Protein AF-K1VK35-F1 (afdb_monomer)

Foldseek 3Di:
DPPPPPQPQPLVVAPPVLSVLCSLVSVLVVQCVVVVCVVPPDLSNLLSCQQCVVSVLVSVVVRLVVVPDPPNDDPVNSVVVSVVSQVVCVVSVRHYDD

Mean predicted aligned error: 7.22 Å

Structure (mmCIF, N/CA/C/O backbone):
data_AF-K1VK35-F1
#
_entry.id   AF-K1VK35-F1
#
loop_
_atom_site.group_PDB
_atom_site.id
_atom_site.type_symbol
_atom_site.label_atom_id
_atom_site.label_alt_id
_atom_site.label_comp_id
_atom_site.label_asym_id
_atom_site.label_entity_id
_atom_site.label_seq_id
_atom_site.pdbx_PDB_ins_code
_atom_site.Cartn_x
_atom_site.Cartn_y
_atom_site.Cartn_z
_atom_site.occupancy
_atom_site.B_iso_or_equiv
_atom_site.auth_seq_id
_atom_site.auth_comp_id
_atom_site.auth_asym_id
_atom_site.auth_atom_id
_atom_site.pdbx_PDB_model_num
ATOM 1 N N . MET A 1 1 ? -35.476 1.892 -7.724 1.00 33.56 1 MET A N 1
ATOM 2 C CA . MET A 1 1 ? -34.351 1.305 -8.479 1.00 33.56 1 MET A CA 1
ATOM 3 C C . MET A 1 1 ? -33.082 1.833 -7.832 1.00 33.56 1 MET A C 1
ATOM 5 O O . MET A 1 1 ? -32.776 3.004 -7.993 1.00 33.56 1 MET A O 1
ATOM 9 N N . ILE A 1 2 ? -32.452 1.046 -6.957 1.00 36.66 2 ILE A N 1
ATOM 10 C CA . ILE A 1 2 ? -31.196 1.447 -6.310 1.00 36.66 2 ILE A CA 1
ATOM 11 C C . ILE A 1 2 ? -30.129 1.252 -7.382 1.00 36.66 2 ILE A C 1
ATOM 13 O O . ILE A 1 2 ? -29.870 0.113 -7.766 1.00 36.66 2 ILE A O 1
ATOM 17 N N . MET A 1 3 ? -29.602 2.345 -7.936 1.00 31.81 3 MET A N 1
ATOM 18 C CA . MET A 1 3 ? -28.447 2.273 -8.826 1.00 31.81 3 MET A CA 1
ATOM 19 C C . MET A 1 3 ? -27.331 1.596 -8.029 1.00 31.81 3 MET A C 1
ATOM 21 O O . MET A 1 3 ? -26.847 2.159 -7.046 1.00 31.81 3 MET A O 1
ATOM 25 N N . ARG A 1 4 ? -26.981 0.356 -8.389 1.00 41.88 4 ARG A N 1
ATOM 26 C CA . ARG A 1 4 ? -25.709 -0.225 -7.962 1.00 41.88 4 ARG A CA 1
ATOM 27 C C . ARG A 1 4 ? -24.667 0.747 -8.501 1.00 41.88 4 ARG A C 1
ATOM 29 O O . ARG A 1 4 ? -24.638 0.958 -9.706 1.00 41.88 4 ARG A O 1
ATOM 36 N N . ARG A 1 5 ? -23.911 1.418 -7.627 1.00 49.06 5 ARG A N 1
ATOM 37 C CA . ARG A 1 5 ? -22.680 2.083 -8.060 1.00 49.06 5 ARG A CA 1
ATOM 38 C C . ARG A 1 5 ? -21.879 0.990 -8.744 1.00 49.06 5 ARG A C 1
ATOM 40 O O . ARG A 1 5 ? -21.473 0.045 -8.071 1.00 49.06 5 ARG A O 1
ATOM 47 N N . ASP A 1 6 ? -21.765 1.071 -10.061 1.00 47.47 6 ASP A N 1
ATOM 48 C CA . ASP A 1 6 ? -20.809 0.273 -10.801 1.00 47.47 6 ASP A CA 1
ATOM 49 C C . ASP A 1 6 ? -19.467 0.505 -10.106 1.00 47.47 6 ASP A C 1
ATOM 51 O O . ASP A 1 6 ? -19.023 1.646 -9.955 1.00 47.47 6 ASP A O 1
ATOM 55 N N . THR A 1 7 ? -18.905 -0.551 -9.526 1.00 56.44 7 THR A N 1
ATOM 56 C CA . THR A 1 7 ? -17.595 -0.490 -8.887 1.00 56.44 7 THR A CA 1
ATOM 57 C C . THR A 1 7 ? -16.611 -0.070 -9.964 1.00 56.44 7 THR A C 1
ATOM 59 O O . THR A 1 7 ? -16.349 -0.850 -10.878 1.00 56.44 7 THR A O 1
ATOM 62 N N . VAL A 1 8 ? -16.131 1.171 -9.890 1.00 62.97 8 VAL A N 1
ATOM 63 C CA . VAL A 1 8 ? -15.074 1.673 -10.767 1.00 62.97 8 VAL A CA 1
ATOM 64 C C . VAL A 1 8 ? -13.882 0.733 -10.607 1.00 62.97 8 VAL A C 1
ATOM 66 O O . VAL A 1 8 ? -13.374 0.571 -9.497 1.00 62.97 8 VAL A O 1
ATOM 69 N N . ASP A 1 9 ? -13.467 0.078 -11.693 1.00 70.38 9 ASP A N 1
ATOM 70 C CA . ASP A 1 9 ? -12.205 -0.656 -11.710 1.00 70.38 9 ASP A CA 1
ATOM 71 C C . ASP A 1 9 ? -11.078 0.368 -11.882 1.00 70.38 9 ASP A C 1
ATOM 73 O O . ASP A 1 9 ? -10.741 0.793 -12.986 1.00 70.38 9 ASP A O 1
ATOM 77 N N . TYR A 1 10 ? -10.500 0.801 -10.765 1.00 66.62 10 TYR A N 1
ATOM 78 C CA . TYR A 1 10 ? -9.416 1.775 -10.736 1.00 66.62 10 TYR A CA 1
ATOM 79 C C . TYR A 1 10 ? -8.148 1.268 -11.436 1.00 66.62 10 TYR A C 1
ATOM 81 O O . TYR A 1 10 ? -7.308 2.083 -11.818 1.00 66.62 10 TYR A O 1
ATOM 89 N N . ALA A 1 11 ? -8.014 -0.043 -11.674 1.00 71.44 11 ALA A N 1
ATOM 90 C CA . ALA A 1 11 ? -6.919 -0.582 -12.471 1.00 71.44 11 ALA A CA 1
ATOM 91 C C . ALA A 1 11 ? -7.043 -0.237 -13.968 1.00 71.44 11 ALA A C 1
ATOM 93 O O . ALA A 1 11 ? -6.067 -0.374 -14.705 1.00 71.44 11 ALA A O 1
ATOM 94 N N . GLU A 1 12 ? -8.192 0.245 -14.455 1.00 75.62 12 GLU A N 1
ATOM 95 C CA . GLU A 1 12 ? -8.324 0.680 -15.852 1.00 75.62 12 GLU A CA 1
ATOM 96 C C . GLU A 1 12 ? -7.474 1.913 -16.183 1.00 75.62 12 GLU A C 1
ATOM 98 O O . GLU A 1 12 ? -7.013 2.038 -17.319 1.00 75.62 12 GLU A O 1
ATOM 103 N N . PHE A 1 13 ? -7.199 2.764 -15.189 1.00 74.44 13 PHE A N 1
ATOM 104 C CA . PHE A 1 13 ? -6.374 3.973 -15.317 1.00 74.44 13 PHE A CA 1
ATOM 105 C C . PHE A 1 13 ? -4.871 3.709 -15.156 1.00 74.44 13 PHE A C 1
ATOM 107 O O . PHE A 1 13 ? -4.060 4.627 -15.262 1.00 74.44 13 PHE A O 1
ATOM 114 N N . VAL A 1 14 ? -4.494 2.459 -14.893 1.00 77.69 14 VAL A N 1
ATOM 115 C CA . VAL A 1 14 ? -3.122 2.042 -14.608 1.00 77.69 14 VAL A CA 1
ATOM 116 C C . VAL A 1 14 ? -2.449 1.527 -15.892 1.00 77.69 14 VAL A C 1
ATOM 118 O O . VAL A 1 14 ? -3.115 0.879 -16.714 1.00 77.69 14 VAL A O 1
ATOM 121 N N . PRO A 1 15 ? -1.128 1.751 -16.083 1.00 76.38 15 PRO A N 1
ATOM 122 C CA . PRO A 1 15 ? -0.374 1.152 -17.181 1.00 76.38 15 PRO A CA 1
ATOM 123 C C . PRO A 1 15 ? -0.602 -0.362 -17.279 1.00 76.38 15 PRO A C 1
ATOM 125 O O . PRO A 1 15 ? -0.614 -1.062 -16.269 1.00 76.38 15 PRO A O 1
ATOM 128 N N . GLY A 1 16 ? -0.739 -0.875 -18.508 1.00 82.69 16 GLY A N 1
ATOM 129 C CA . GLY A 1 16 ? -0.978 -2.295 -18.812 1.00 82.69 16 GLY A CA 1
ATOM 130 C C . GLY A 1 16 ? -0.231 -3.311 -17.928 1.00 82.69 16 GLY A C 1
ATOM 131 O O . GLY A 1 16 ? -0.897 -4.169 -17.347 1.00 82.69 16 GLY A O 1
ATOM 132 N N . PRO A 1 17 ? 1.104 -3.217 -17.765 1.00 84.50 17 PRO A N 1
ATOM 133 C CA . PRO A 1 17 ? 1.872 -4.164 -16.947 1.00 84.50 17 PRO A CA 1
ATOM 134 C C . PRO A 1 17 ? 1.549 -4.119 -15.444 1.00 84.50 17 PRO A C 1
ATOM 136 O O . PRO A 1 17 ? 1.812 -5.088 -14.740 1.00 84.50 17 PRO A O 1
ATOM 139 N N . CYS A 1 18 ? 0.947 -3.035 -14.952 1.00 86.81 18 CYS A N 1
ATOM 140 C CA . CYS A 1 18 ? 0.660 -2.828 -13.534 1.00 86.81 18 CYS A CA 1
ATOM 141 C C . CYS A 1 18 ? -0.803 -3.095 -13.162 1.00 86.81 18 CYS A C 1
ATOM 143 O O . CYS A 1 18 ? -1.140 -3.073 -11.980 1.00 86.81 18 CYS A O 1
ATOM 145 N N . LYS A 1 19 ? -1.685 -3.363 -14.137 1.00 86.62 19 LYS A N 1
ATOM 146 C CA . LYS A 1 19 ? -3.132 -3.507 -13.901 1.00 86.62 19 LYS A CA 1
ATOM 147 C C . LYS A 1 19 ? -3.471 -4.572 -12.861 1.00 86.62 19 LYS A C 1
ATOM 149 O O . LYS A 1 19 ? -4.222 -4.288 -11.936 1.00 86.62 19 LYS A O 1
ATOM 154 N N . GLU A 1 20 ? -2.910 -5.774 -12.985 1.00 85.88 20 GLU A N 1
ATOM 155 C CA . GLU A 1 20 ? -3.184 -6.867 -12.037 1.00 85.88 20 GLU A CA 1
ATOM 156 C C . GLU A 1 20 ? -2.700 -6.531 -10.620 1.00 85.88 20 GLU A C 1
ATOM 158 O O . GLU A 1 20 ? -3.435 -6.742 -9.659 1.00 85.88 20 GLU A O 1
ATOM 163 N N . ILE A 1 21 ? -1.512 -5.930 -10.495 1.00 86.62 21 ILE A N 1
ATOM 164 C CA . ILE A 1 21 ? -0.942 -5.504 -9.206 1.00 86.62 21 ILE A CA 1
ATOM 165 C C . ILE A 1 21 ? -1.845 -4.440 -8.565 1.00 86.62 21 ILE A C 1
ATOM 167 O O . ILE A 1 21 ? -2.193 -4.514 -7.389 1.00 86.62 21 ILE A O 1
ATOM 171 N N . CYS A 1 22 ? -2.304 -3.478 -9.362 1.00 87.69 22 CYS A N 1
ATOM 172 C CA . CYS A 1 22 ? -3.103 -2.355 -8.891 1.00 87.69 22 CYS A CA 1
ATOM 173 C C . CYS A 1 22 ? -4.594 -2.651 -8.690 1.00 87.69 22 CYS A C 1
ATOM 175 O O . CYS A 1 22 ? -5.297 -1.815 -8.121 1.00 87.69 22 CYS A O 1
ATOM 177 N N . ARG A 1 23 ? -5.107 -3.833 -9.067 1.00 87.12 23 ARG A N 1
ATOM 178 C CA . ARG A 1 23 ? -6.503 -4.225 -8.768 1.00 87.12 23 ARG A CA 1
ATOM 179 C C . ARG A 1 23 ? -6.809 -4.251 -7.276 1.00 87.12 23 ARG A C 1
ATOM 181 O O . ARG A 1 23 ? -7.967 -4.113 -6.882 1.00 87.12 23 ARG A O 1
ATOM 188 N N . VAL A 1 24 ? -5.784 -4.375 -6.439 1.00 83.19 24 VAL A N 1
ATOM 189 C CA . VAL A 1 24 ? -5.910 -4.254 -4.986 1.00 83.19 24 VAL A CA 1
ATOM 190 C C . VAL A 1 24 ? -6.516 -2.912 -4.548 1.00 83.19 24 VAL A C 1
ATOM 192 O O . VAL A 1 24 ? -7.236 -2.866 -3.546 1.00 83.19 24 VAL A O 1
ATOM 195 N N . ASN A 1 25 ? -6.321 -1.848 -5.337 1.00 81.94 25 ASN A N 1
ATOM 196 C CA . ASN A 1 25 ? -6.877 -0.520 -5.081 1.00 81.94 25 ASN A CA 1
ATOM 197 C C . ASN A 1 25 ? -8.409 -0.543 -5.101 1.00 81.94 25 ASN A C 1
ATOM 199 O O . ASN A 1 25 ? -9.033 0.181 -4.334 1.00 81.94 25 ASN A O 1
ATOM 203 N N . ASN A 1 26 ? -9.034 -1.416 -5.897 1.00 84.44 26 ASN A N 1
ATOM 204 C CA . ASN A 1 26 ? -10.495 -1.545 -5.923 1.00 84.44 26 ASN A CA 1
ATOM 205 C C . ASN A 1 26 ? -11.037 -2.014 -4.572 1.00 84.44 26 ASN A C 1
ATOM 207 O O . ASN A 1 26 ? -12.049 -1.501 -4.092 1.00 84.44 26 ASN A O 1
ATOM 211 N N . GLY A 1 27 ? -10.348 -2.976 -3.947 1.00 85.06 27 GLY A N 1
ATOM 212 C CA . GLY A 1 27 ? -10.690 -3.469 -2.615 1.00 85.06 27 GLY A CA 1
ATOM 213 C C . GLY A 1 27 ? -10.518 -2.383 -1.557 1.00 85.06 27 GLY A C 1
ATOM 214 O O . GLY A 1 27 ? -11.438 -2.144 -0.776 1.00 85.06 27 GLY A O 1
ATOM 215 N N . LEU A 1 28 ? -9.382 -1.677 -1.595 1.00 88.31 28 LEU A N 1
ATOM 216 C CA . LEU A 1 28 ? -9.124 -0.534 -0.722 1.00 88.31 28 LEU A CA 1
ATOM 217 C C . LEU A 1 28 ? -10.216 0.532 -0.856 1.00 88.31 28 LEU A C 1
ATOM 219 O O . LEU A 1 28 ? -10.851 0.855 0.141 1.00 88.31 28 LEU A O 1
ATOM 223 N N . TYR A 1 29 ? -10.460 1.063 -2.058 1.00 85.25 29 TYR A N 1
ATOM 224 C CA . TYR A 1 29 ? -11.414 2.155 -2.263 1.00 85.25 29 TYR A CA 1
ATOM 225 C C . TYR A 1 29 ? -12.845 1.750 -1.917 1.00 85.25 29 TYR A C 1
ATOM 227 O O . TYR A 1 29 ? -13.572 2.545 -1.328 1.00 85.25 29 TYR A O 1
ATOM 235 N N . THR A 1 30 ? -13.238 0.505 -2.194 1.00 88.06 30 THR A N 1
ATOM 236 C CA . THR A 1 30 ? -14.558 -0.001 -1.795 1.00 88.06 30 THR A CA 1
ATOM 237 C C . THR A 1 30 ? -14.715 -0.000 -0.272 1.00 88.06 30 THR A C 1
ATOM 239 O O . THR A 1 30 ? -15.720 0.489 0.244 1.00 88.06 30 THR A O 1
ATOM 242 N N . GLU A 1 31 ? -13.726 -0.511 0.469 1.00 89.25 31 GLU A N 1
ATOM 243 C CA . GLU A 1 31 ? -13.763 -0.511 1.939 1.00 89.25 31 GLU A CA 1
ATOM 244 C C . GLU A 1 31 ? -13.637 0.907 2.521 1.00 89.25 31 GLU A C 1
ATOM 246 O O . GLU A 1 31 ? -14.314 1.240 3.495 1.00 89.25 31 GLU A O 1
ATOM 251 N N . TRP A 1 32 ? -12.829 1.757 1.889 1.00 87.12 32 TRP A N 1
ATOM 252 C CA . TRP A 1 32 ? -12.624 3.158 2.250 1.00 87.12 32 TRP A CA 1
ATOM 253 C C . TRP A 1 32 ? -13.909 3.982 2.106 1.00 87.12 32 TRP A C 1
ATOM 255 O O . TRP A 1 32 ? -14.300 4.711 3.021 1.00 87.12 32 TRP A O 1
ATOM 265 N N . GLU A 1 33 ? -14.614 3.828 0.982 1.00 87.50 33 GLU A N 1
ATOM 266 C CA . GLU A 1 33 ? -15.918 4.451 0.761 1.00 87.50 33 GLU A CA 1
ATOM 267 C C . GLU A 1 33 ? -16.974 3.914 1.728 1.00 87.50 33 GLU A C 1
ATOM 269 O O . GLU A 1 33 ? -17.725 4.703 2.304 1.00 87.50 33 GLU A O 1
ATOM 274 N N . ALA A 1 34 ? -17.021 2.595 1.947 1.00 88.38 34 ALA A N 1
ATOM 275 C CA . ALA A 1 34 ? -17.979 1.973 2.861 1.00 88.38 34 ALA A CA 1
ATOM 276 C C . ALA A 1 34 ? -17.819 2.473 4.305 1.00 88.38 34 ALA A C 1
ATOM 278 O O . ALA A 1 34 ? -18.803 2.602 5.033 1.00 88.38 34 ALA A O 1
ATOM 279 N N . LYS A 1 35 ? -16.586 2.798 4.704 1.00 87.00 35 LYS A N 1
ATOM 280 C CA . LYS A 1 35 ? -16.253 3.399 6.003 1.00 87.00 35 LYS A CA 1
ATOM 281 C C . LYS A 1 35 ? -16.352 4.926 6.017 1.00 87.00 35 LYS A C 1
ATOM 283 O O . LYS A 1 35 ? -16.087 5.540 7.045 1.00 87.00 35 LYS A O 1
ATOM 288 N N . ASN A 1 36 ? -16.775 5.539 4.908 1.00 88.44 36 ASN A N 1
ATOM 289 C CA . ASN A 1 36 ? -16.949 6.983 4.749 1.00 88.44 36 ASN A CA 1
ATOM 290 C C . ASN A 1 36 ? -15.658 7.788 5.017 1.00 88.44 36 ASN A C 1
ATOM 292 O O . ASN A 1 36 ? -15.702 8.955 5.415 1.00 88.44 36 ASN A O 1
ATOM 296 N N . CYS A 1 37 ? -14.506 7.178 4.727 1.00 86.75 37 CYS A N 1
ATOM 297 C CA . CYS A 1 37 ? -13.179 7.728 5.000 1.00 86.75 37 CYS A CA 1
ATOM 298 C C . CYS A 1 37 ? -12.813 8.947 4.133 1.00 86.75 37 CYS A C 1
ATOM 300 O O . CYS A 1 37 ? -11.849 9.649 4.416 1.00 86.75 37 CYS A O 1
ATOM 302 N N . ASN A 1 38 ? -13.607 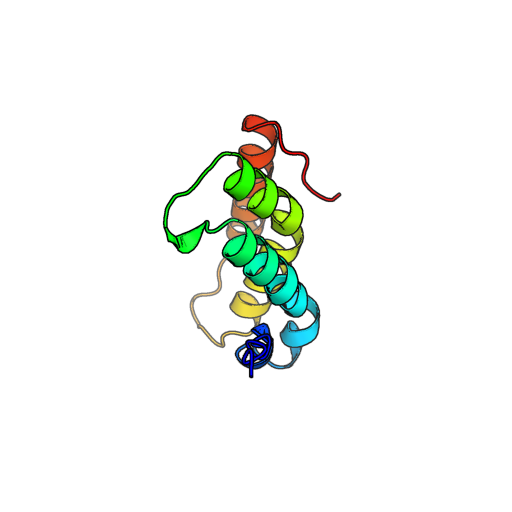9.242 3.096 1.00 82.50 38 ASN A N 1
ATOM 303 C CA . ASN A 1 38 ? -13.472 10.448 2.268 1.00 82.50 38 ASN A CA 1
ATOM 304 C C . ASN A 1 38 ? -13.930 11.735 2.978 1.00 82.50 38 ASN A C 1
ATOM 306 O O . ASN A 1 38 ? -13.649 12.827 2.490 1.00 82.50 38 ASN A O 1
ATOM 310 N N . LYS A 1 39 ? -14.684 11.626 4.081 1.00 83.50 39 LYS A N 1
ATOM 311 C CA . LYS A 1 39 ? -15.174 12.784 4.850 1.00 83.50 39 LYS A CA 1
ATOM 312 C C . LYS A 1 39 ? -14.387 13.013 6.132 1.00 83.50 39 LYS A C 1
ATOM 314 O O . LYS A 1 39 ? -14.178 14.157 6.516 1.00 83.50 39 LYS A O 1
ATOM 319 N N . GLU A 1 40 ? -13.983 11.931 6.785 1.00 88.25 40 GLU A N 1
ATOM 320 C CA . GLU A 1 40 ? -13.256 11.957 8.047 1.00 88.25 40 GLU A CA 1
ATOM 321 C C . GLU A 1 40 ? -12.350 10.729 8.128 1.00 88.25 40 GLU A C 1
ATOM 323 O O . GLU A 1 40 ? -12.794 9.602 7.898 1.00 88.25 40 GLU A O 1
ATOM 328 N N . VAL A 1 41 ? -11.078 10.946 8.458 1.00 85.94 41 VAL A N 1
ATOM 329 C CA . VAL A 1 41 ? -10.116 9.858 8.641 1.00 85.94 41 VAL A CA 1
ATOM 330 C C . VAL A 1 41 ? -10.220 9.363 10.078 1.00 85.94 41 VAL A C 1
ATOM 332 O O . VAL A 1 41 ? -9.793 10.036 11.013 1.00 85.94 41 VAL A O 1
ATOM 335 N N . THR A 1 42 ? -10.804 8.180 10.243 1.00 90.31 42 THR A N 1
ATOM 336 C CA . THR A 1 42 ? -10.975 7.514 11.541 1.00 90.31 42 THR A CA 1
ATOM 337 C C . THR A 1 42 ? -9.943 6.400 11.745 1.00 90.31 42 THR A C 1
ATOM 339 O O . THR A 1 42 ? -9.225 6.017 10.821 1.00 90.31 42 THR A O 1
ATOM 342 N N . ASP A 1 43 ? -9.899 5.833 12.953 1.00 90.00 43 ASP A N 1
ATOM 343 C CA . ASP A 1 43 ? -9.096 4.644 13.290 1.00 90.00 43 ASP A CA 1
ATOM 344 C C . ASP A 1 43 ? -9.338 3.484 12.303 1.00 90.00 43 ASP A C 1
ATOM 346 O O . ASP A 1 43 ? -8.419 2.869 11.766 1.00 90.00 43 ASP A O 1
ATOM 350 N N . ASP A 1 44 ? -10.608 3.276 11.956 1.00 89.62 44 ASP A N 1
ATOM 351 C CA . ASP A 1 44 ? -11.062 2.274 10.998 1.00 89.62 44 ASP A CA 1
ATOM 352 C C . ASP A 1 44 ? -10.555 2.538 9.570 1.00 89.62 44 ASP A C 1
ATOM 354 O O . ASP A 1 44 ? -10.305 1.594 8.811 1.00 89.62 44 ASP A O 1
ATOM 358 N N . CYS A 1 45 ? -10.378 3.810 9.204 1.00 90.69 45 CYS A N 1
ATOM 359 C CA . CYS A 1 45 ? -9.771 4.209 7.937 1.00 90.69 45 CYS A CA 1
ATOM 360 C C . CYS A 1 45 ? -8.278 3.886 7.932 1.00 90.69 45 CYS A C 1
ATOM 362 O O . CYS A 1 45 ? -7.801 3.248 6.997 1.00 90.69 45 CYS A O 1
ATOM 364 N N . ASN A 1 46 ? -7.560 4.222 9.007 1.00 89.44 46 ASN A N 1
ATOM 365 C CA . ASN A 1 46 ? -6.136 3.905 9.140 1.00 89.44 46 ASN A CA 1
ATOM 366 C C . ASN A 1 46 ? -5.889 2.392 9.116 1.00 89.44 46 ASN A C 1
ATOM 368 O O . ASN A 1 46 ? -5.012 1.913 8.399 1.00 89.44 46 ASN A O 1
ATOM 372 N N . LYS A 1 47 ? -6.726 1.617 9.811 1.00 91.00 47 LYS A N 1
ATOM 373 C CA . LYS A 1 47 ? -6.682 0.152 9.783 1.00 91.00 47 LYS A CA 1
ATOM 374 C C . LYS A 1 47 ? -6.920 -0.410 8.384 1.00 91.00 47 LYS A C 1
ATOM 376 O O . LYS A 1 47 ? -6.252 -1.360 7.977 1.00 91.00 47 LYS A O 1
ATOM 381 N N . THR A 1 48 ? -7.861 0.174 7.644 1.00 90.44 48 THR A N 1
ATOM 382 C CA . THR A 1 48 ? -8.116 -0.206 6.250 1.00 90.44 48 THR A CA 1
ATOM 383 C C . THR A 1 48 ? -6.906 0.133 5.386 1.00 90.44 48 THR A C 1
ATOM 385 O O . THR A 1 48 ? -6.449 -0.729 4.646 1.00 90.44 48 THR A O 1
ATOM 388 N N . MET A 1 49 ? -6.312 1.320 5.540 1.00 88.88 49 MET A N 1
ATOM 389 C CA . MET A 1 49 ? -5.106 1.689 4.800 1.00 88.88 49 MET A CA 1
ATOM 390 C C . MET A 1 49 ? -3.971 0.687 5.037 1.00 88.88 49 MET A C 1
ATOM 392 O O . MET A 1 49 ? -3.407 0.132 4.098 1.00 88.88 49 MET A O 1
ATOM 396 N N . CYS A 1 50 ? -3.698 0.392 6.307 1.00 91.12 50 CYS A N 1
ATOM 397 C CA . CYS A 1 50 ? -2.623 -0.500 6.724 1.00 91.12 50 CYS A CA 1
ATOM 398 C C . CYS A 1 50 ? -2.837 -1.961 6.322 1.00 91.12 50 CYS A C 1
ATOM 400 O O . CYS A 1 50 ? -1.875 -2.664 6.028 1.00 91.12 50 CYS A O 1
ATOM 402 N N . LYS A 1 51 ? -4.092 -2.411 6.212 1.00 89.69 51 LYS A N 1
ATOM 403 C CA . LYS A 1 51 ? -4.429 -3.725 5.641 1.00 89.69 51 LYS A CA 1
ATOM 404 C C . LYS A 1 51 ? -3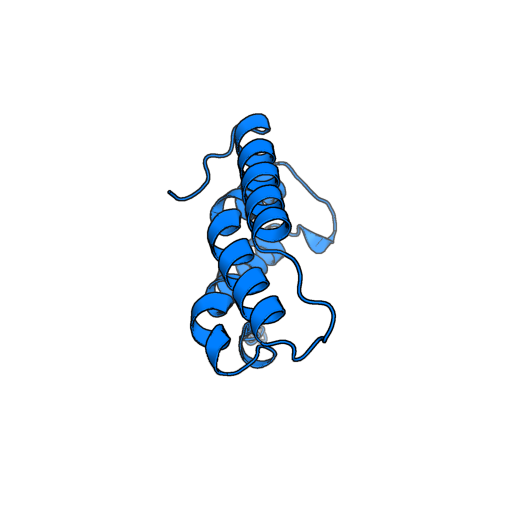.985 -3.863 4.176 1.00 89.69 51 LYS A C 1
ATOM 406 O O . LYS A 1 51 ? -3.730 -4.985 3.737 1.00 89.69 51 LYS A O 1
ATOM 411 N N . TYR A 1 52 ? -3.928 -2.759 3.429 1.00 90.56 52 TYR A N 1
ATOM 412 C CA . TYR A 1 52 ? -3.611 -2.736 1.998 1.00 90.56 52 TYR A CA 1
ATOM 413 C C . TYR A 1 52 ? -2.239 -2.128 1.670 1.00 90.56 52 TYR A C 1
ATOM 415 O O . TYR A 1 52 ? -1.884 -2.088 0.494 1.00 90.56 52 TYR A O 1
ATOM 423 N N . VAL A 1 53 ? -1.476 -1.663 2.668 1.00 89.94 53 VAL A N 1
ATOM 424 C CA . VAL A 1 53 ? -0.285 -0.822 2.456 1.00 89.94 53 VAL A CA 1
ATOM 425 C C . VAL A 1 53 ? 0.768 -1.480 1.566 1.00 89.94 53 VAL A C 1
ATOM 427 O O . VAL A 1 53 ? 1.227 -0.847 0.624 1.00 89.94 53 VAL A O 1
ATOM 430 N N . ASP A 1 54 ? 1.079 -2.761 1.776 1.00 88.56 54 ASP A N 1
ATOM 431 C CA . ASP A 1 54 ? 2.087 -3.468 0.978 1.00 88.56 54 ASP A CA 1
ATOM 432 C C . ASP A 1 54 ? 1.690 -3.544 -0.501 1.00 88.56 54 ASP A C 1
ATOM 434 O O . ASP A 1 54 ? 2.452 -3.154 -1.381 1.00 88.56 54 ASP A O 1
ATOM 438 N N . SER A 1 55 ? 0.447 -3.928 -0.785 1.00 89.25 55 SER A N 1
ATOM 439 C CA . SER A 1 55 ? -0.038 -4.010 -2.163 1.00 89.25 55 SER A 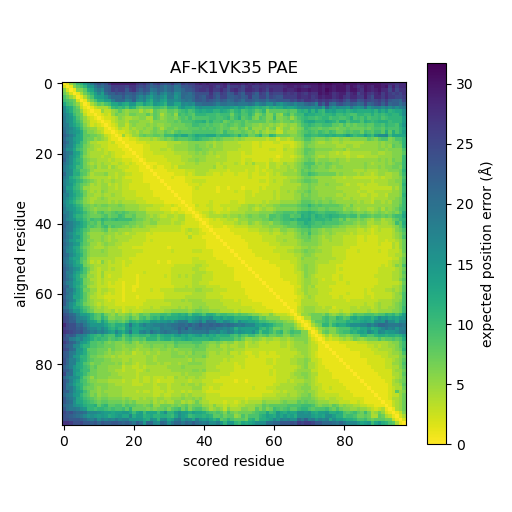CA 1
ATOM 440 C C . SER A 1 55 ? -0.218 -2.631 -2.819 1.00 89.25 55 SER A C 1
ATOM 442 O O . SER A 1 55 ? -0.065 -2.505 -4.033 1.00 89.25 55 SER A O 1
ATOM 444 N N . GLN A 1 56 ? -0.521 -1.576 -2.045 1.00 88.06 56 GLN A N 1
ATOM 445 C CA . GLN A 1 56 ? -0.489 -0.200 -2.564 1.00 88.06 56 GLN A CA 1
ATOM 446 C C . GLN A 1 56 ? 0.921 0.199 -2.990 1.00 88.06 56 GLN A C 1
ATOM 448 O O . GLN A 1 56 ? 1.086 0.806 -4.046 1.00 88.06 56 GLN A O 1
ATOM 453 N N . LEU A 1 57 ? 1.925 -0.137 -2.178 1.00 89.06 57 LEU A N 1
ATOM 454 C CA . LEU A 1 57 ? 3.320 0.180 -2.459 1.00 89.06 57 LEU A CA 1
ATOM 455 C C . LEU A 1 57 ? 3.828 -0.573 -3.692 1.00 89.06 57 LEU A C 1
ATOM 457 O O . LEU A 1 57 ? 4.486 0.032 -4.530 1.00 89.06 57 LEU A O 1
ATOM 461 N N . GLU A 1 58 ? 3.468 -1.849 -3.856 1.00 89.56 58 GLU A N 1
ATOM 462 C CA . GLU A 1 58 ? 3.771 -2.624 -5.071 1.00 89.56 58 GLU A CA 1
ATOM 463 C C . GLU A 1 58 ? 3.131 -2.005 -6.322 1.00 89.56 58 GLU A C 1
ATOM 465 O O . GLU A 1 58 ? 3.766 -1.876 -7.371 1.00 89.56 58 GLU A O 1
ATOM 470 N N . CYS A 1 59 ? 1.869 -1.578 -6.212 1.00 87.88 59 CYS A N 1
ATOM 471 C CA . CYS A 1 59 ? 1.176 -0.885 -7.291 1.00 87.88 59 CYS A CA 1
ATOM 472 C C . CYS A 1 59 ? 1.851 0.455 -7.635 1.00 87.88 59 CYS A C 1
ATOM 474 O O . CYS A 1 59 ? 2.073 0.743 -8.814 1.00 87.88 59 CYS A O 1
ATOM 476 N N . ALA A 1 60 ? 2.201 1.260 -6.627 1.00 86.31 60 ALA A N 1
ATOM 477 C CA . ALA A 1 60 ? 2.882 2.540 -6.802 1.00 86.31 60 ALA A CA 1
ATOM 478 C C . ALA A 1 60 ? 4.272 2.361 -7.426 1.00 86.31 60 ALA A C 1
ATOM 480 O O . ALA A 1 60 ? 4.605 3.059 -8.381 1.00 86.31 60 ALA A O 1
ATOM 481 N N . GLU A 1 61 ? 5.052 1.386 -6.956 1.00 88.00 61 GLU A N 1
ATOM 482 C CA . GLU A 1 61 ? 6.349 1.038 -7.534 1.00 88.00 61 GLU A CA 1
ATOM 483 C C . GLU A 1 61 ? 6.216 0.653 -9.006 1.00 88.00 61 GLU A C 1
ATOM 485 O O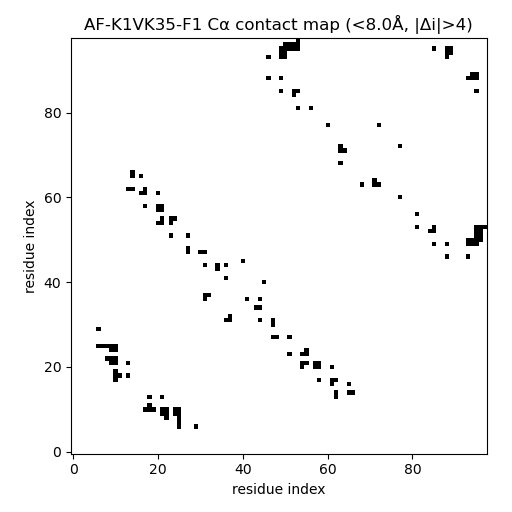 . GLU A 1 61 ? 6.947 1.176 -9.848 1.00 88.00 61 GLU A O 1
ATOM 490 N N . CYS A 1 62 ? 5.263 -0.220 -9.340 1.00 88.06 62 CYS A N 1
ATOM 491 C CA . CYS A 1 62 ? 5.049 -0.605 -10.727 1.00 88.06 62 CYS A CA 1
ATOM 492 C C . CYS A 1 62 ? 4.712 0.617 -11.591 1.00 88.06 62 CYS A C 1
ATOM 494 O O . CYS A 1 62 ? 5.289 0.78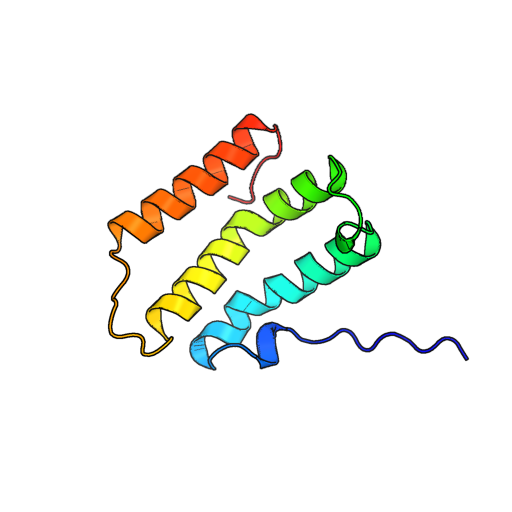1 -12.668 1.00 88.06 62 CYS A O 1
ATOM 496 N N . GLN A 1 63 ? 3.824 1.499 -11.119 1.00 85.12 63 GLN A N 1
ATOM 497 C CA . GLN A 1 63 ? 3.467 2.722 -11.837 1.00 85.12 63 GLN A CA 1
ATOM 498 C C . GLN A 1 63 ? 4.663 3.657 -12.019 1.00 85.12 63 GLN A C 1
ATOM 500 O O . GLN A 1 63 ? 4.862 4.126 -13.131 1.00 85.12 63 GLN A O 1
ATOM 505 N N . MET A 1 64 ? 5.484 3.881 -10.990 1.00 82.50 64 MET A N 1
ATOM 506 C CA . MET A 1 64 ? 6.691 4.715 -11.089 1.00 82.50 64 MET A CA 1
ATOM 507 C C . MET A 1 64 ? 7.705 4.136 -12.079 1.00 82.50 64 MET A C 1
ATOM 509 O O . MET A 1 64 ? 8.243 4.859 -12.909 1.00 82.50 64 MET A O 1
ATOM 513 N N . ARG A 1 65 ? 7.921 2.815 -12.060 1.00 83.12 65 ARG A N 1
ATOM 514 C CA . ARG A 1 65 ? 8.840 2.144 -12.993 1.00 83.12 65 ARG A CA 1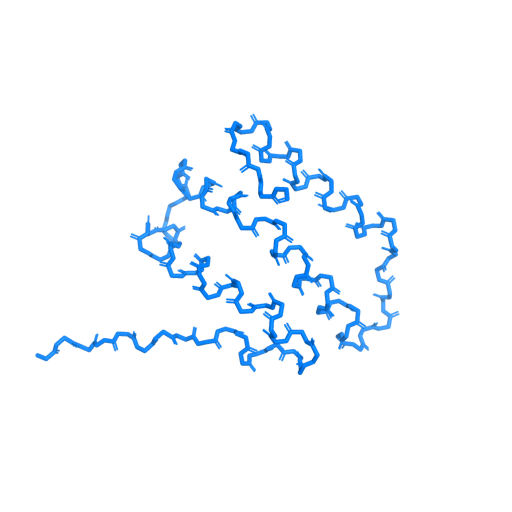
ATOM 515 C C . ARG A 1 65 ? 8.321 2.120 -14.439 1.00 83.12 65 ARG A C 1
ATOM 517 O O . ARG A 1 65 ? 9.105 1.903 -15.357 1.00 83.12 65 ARG A O 1
ATOM 524 N N . ASN A 1 66 ? 7.018 2.330 -14.654 1.00 81.69 66 ASN A N 1
ATOM 525 C CA . ASN A 1 66 ? 6.368 2.277 -15.971 1.00 81.69 66 ASN A CA 1
ATOM 526 C C . ASN A 1 66 ? 5.731 3.612 -16.407 1.00 81.69 66 ASN A C 1
ATOM 528 O O . ASN A 1 66 ? 5.061 3.645 -17.439 1.00 81.69 66 ASN A O 1
ATOM 532 N N . SER A 1 67 ? 5.915 4.705 -15.658 1.00 74.69 67 SER A N 1
ATOM 533 C CA . SER A 1 67 ? 5.307 6.015 -15.950 1.00 74.69 67 SER A CA 1
ATOM 534 C C . SER A 1 67 ? 5.960 6.722 -17.138 1.00 74.69 67 SER A C 1
ATOM 536 O O . SER A 1 67 ? 5.399 7.682 -17.660 1.00 74.69 67 SER A O 1
ATOM 538 N N . GLY A 1 68 ? 7.134 6.250 -17.573 1.00 69.12 68 GLY A N 1
ATOM 539 C CA . GLY A 1 68 ? 7.946 6.918 -18.588 1.00 69.12 68 GLY A CA 1
ATOM 540 C C . GLY A 1 68 ? 8.545 8.242 -18.106 1.00 69.12 68 GLY A C 1
ATOM 541 O O . GLY A 1 68 ? 9.087 8.976 -18.926 1.00 69.12 68 GLY A O 1
ATOM 542 N N . ASP A 1 69 ? 8.435 8.548 -16.808 1.00 69.00 69 ASP A N 1
ATOM 543 C CA . ASP A 1 69 ? 9.050 9.721 -16.196 1.00 69.00 69 ASP A CA 1
ATOM 544 C C . ASP A 1 69 ? 10.569 9.517 -16.125 1.00 69.00 69 ASP A C 1
ATOM 546 O O . ASP A 1 69 ? 11.066 8.493 -15.653 1.00 69.00 69 ASP A O 1
ATOM 550 N N . GLU A 1 70 ? 11.309 10.491 -16.643 1.00 55.12 70 GLU A N 1
ATOM 551 C CA . GLU A 1 70 ? 12.773 10.476 -16.736 1.00 55.12 70 GLU A CA 1
ATOM 552 C C . GLU A 1 70 ? 13.421 10.642 -15.352 1.00 55.12 70 GLU A C 1
ATOM 554 O O . GLU A 1 70 ? 14.600 10.331 -15.158 1.00 55.12 70 GLU A O 1
ATOM 559 N N . ASN A 1 71 ? 12.635 11.108 -14.376 1.00 61.69 71 ASN A N 1
ATOM 560 C CA . ASN A 1 71 ? 13.012 11.172 -12.975 1.00 61.69 71 ASN A CA 1
ATOM 561 C C . ASN A 1 71 ? 12.880 9.780 -12.356 1.00 61.69 71 ASN A C 1
ATOM 563 O O . ASN A 1 71 ? 11.901 9.455 -11.684 1.00 61.69 71 ASN A O 1
ATOM 567 N N . VAL A 1 72 ? 13.884 8.945 -12.617 1.00 61.97 72 VAL A N 1
ATOM 568 C CA . VAL A 1 72 ? 14.001 7.622 -12.009 1.00 61.97 72 VAL A CA 1
ATOM 569 C C . VAL A 1 72 ? 14.094 7.798 -10.494 1.00 61.97 72 VAL A C 1
ATOM 571 O O . VAL A 1 72 ? 15.116 8.248 -9.975 1.00 61.97 72 VAL A O 1
ATOM 574 N N . VAL A 1 73 ? 13.018 7.455 -9.788 1.00 72.75 73 VAL A N 1
ATOM 575 C CA . VAL A 1 73 ? 13.037 7.296 -8.331 1.00 72.75 73 VAL A CA 1
ATOM 576 C C . VAL A 1 73 ? 14.044 6.192 -8.020 1.00 72.75 73 VAL A C 1
ATOM 578 O O . VAL A 1 73 ? 13.978 5.118 -8.625 1.00 72.75 73 VAL A O 1
ATOM 581 N N . SER A 1 74 ? 15.015 6.466 -7.147 1.00 81.81 74 SER A N 1
ATOM 582 C CA . SER A 1 74 ? 16.048 5.476 -6.842 1.00 81.81 74 SER A CA 1
ATOM 583 C C . SER A 1 74 ? 15.437 4.262 -6.135 1.00 81.81 74 SER A C 1
ATOM 585 O O . SER A 1 74 ? 14.401 4.370 -5.477 1.00 81.81 74 SER A O 1
ATOM 587 N N . GLU A 1 75 ? 16.060 3.088 -6.271 1.00 81.69 75 GLU A N 1
ATOM 588 C CA . GLU A 1 75 ? 15.582 1.888 -5.566 1.00 81.69 75 GLU A CA 1
ATOM 589 C C . GLU A 1 75 ? 15.624 2.086 -4.045 1.00 81.69 75 GLU A C 1
ATOM 591 O O . GLU A 1 75 ? 14.690 1.686 -3.354 1.00 81.69 75 GLU A O 1
ATOM 596 N N . ASP A 1 76 ? 16.628 2.817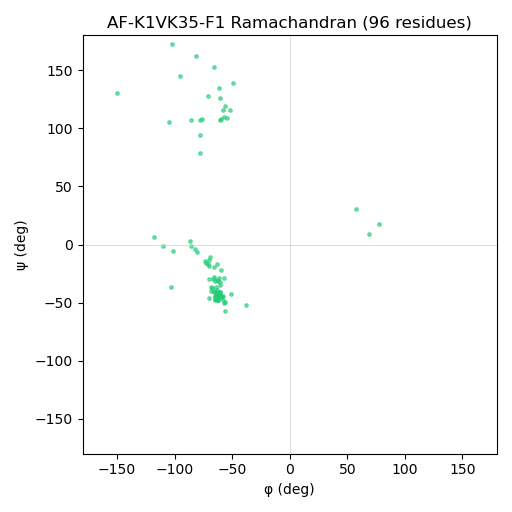 -3.554 1.00 85.50 76 ASP A N 1
ATOM 597 C CA . ASP A 1 76 ? 16.754 3.196 -2.146 1.00 85.50 76 ASP A CA 1
ATOM 598 C C . ASP A 1 76 ? 15.572 4.064 -1.676 1.00 85.50 76 ASP A C 1
ATOM 600 O O . ASP A 1 76 ? 15.034 3.830 -0.594 1.00 85.50 76 ASP A O 1
ATOM 604 N N . ASP A 1 77 ? 15.113 5.026 -2.487 1.00 84.19 77 ASP A N 1
ATOM 605 C CA . ASP A 1 77 ? 13.954 5.869 -2.148 1.00 84.19 77 ASP A CA 1
ATOM 606 C C . ASP A 1 77 ? 12.650 5.055 -2.114 1.00 84.19 77 ASP A C 1
ATOM 608 O O . ASP A 1 77 ? 11.775 5.289 -1.271 1.00 84.19 77 ASP A O 1
ATOM 612 N N . ILE A 1 78 ? 12.510 4.085 -3.026 1.00 83.50 78 ILE A N 1
ATOM 613 C CA . ILE A 1 78 ? 11.359 3.174 -3.076 1.00 83.50 78 ILE A CA 1
ATOM 614 C C . ILE A 1 78 ? 11.337 2.298 -1.822 1.00 83.50 78 ILE A C 1
ATOM 616 O O . ILE A 1 78 ? 10.296 2.186 -1.167 1.00 83.50 78 ILE A O 1
ATOM 620 N N . ASP A 1 79 ? 12.471 1.702 -1.465 1.00 87.31 79 ASP A N 1
ATOM 621 C CA . ASP A 1 79 ? 12.578 0.822 -0.304 1.00 87.31 79 ASP A CA 1
ATOM 622 C C . ASP A 1 79 ? 12.422 1.595 1.009 1.00 87.31 79 ASP A C 1
ATOM 624 O O . ASP A 1 79 ? 11.671 1.164 1.888 1.00 87.31 79 ASP A O 1
ATOM 628 N N . GLN A 1 80 ? 13.000 2.796 1.110 1.00 88.69 80 GLN A N 1
ATOM 629 C CA . GLN A 1 80 ? 12.782 3.683 2.251 1.00 88.69 80 GLN A CA 1
ATOM 630 C C . GLN A 1 80 ? 11.299 4.045 2.409 1.00 88.69 80 GLN A C 1
ATOM 632 O O . GLN A 1 80 ? 10.766 3.996 3.520 1.00 88.69 80 GLN A O 1
ATOM 637 N N . SER A 1 81 ? 10.614 4.370 1.310 1.00 86.62 81 SER A N 1
ATOM 638 C CA . SER A 1 81 ? 9.185 4.704 1.334 1.00 86.62 81 SER A CA 1
ATOM 639 C C . SER A 1 81 ? 8.328 3.521 1.796 1.00 86.62 81 SER A C 1
ATOM 641 O O . SER A 1 81 ? 7.381 3.699 2.569 1.00 86.62 81 SER A O 1
ATOM 643 N N . LYS A 1 82 ? 8.670 2.297 1.369 1.00 88.50 82 LYS A N 1
ATOM 644 C CA . LYS A 1 82 ? 7.996 1.071 1.823 1.00 88.50 82 LYS A CA 1
ATOM 645 C C . LYS A 1 82 ? 8.188 0.846 3.317 1.00 88.50 82 LYS A C 1
ATOM 647 O O . LYS A 1 82 ? 7.218 0.584 4.032 1.00 88.50 82 LYS A O 1
ATOM 652 N N . ASP A 1 83 ? 9.421 0.963 3.792 1.00 91.12 83 ASP A N 1
ATOM 653 C CA . ASP A 1 83 ? 9.754 0.752 5.197 1.00 91.12 83 ASP A CA 1
ATOM 654 C C . ASP A 1 83 ? 9.111 1.803 6.103 1.00 91.12 83 ASP A C 1
ATOM 656 O O . ASP A 1 83 ? 8.585 1.463 7.167 1.00 91.12 83 ASP A O 1
ATOM 660 N N . GLU A 1 84 ? 9.071 3.067 5.677 1.00 91.38 84 GLU A N 1
ATOM 661 C CA . GLU A 1 84 ? 8.411 4.132 6.429 1.00 91.38 84 GLU A CA 1
ATOM 662 C C . GLU A 1 84 ? 6.899 3.898 6.545 1.00 91.38 84 GLU A C 1
ATOM 664 O O . GLU A 1 84 ? 6.353 3.954 7.653 1.00 91.38 84 GLU A O 1
ATOM 669 N N . ALA A 1 85 ? 6.233 3.547 5.442 1.00 88.56 85 ALA A N 1
ATOM 670 C CA . ALA A 1 85 ? 4.804 3.246 5.436 1.00 88.56 85 ALA A CA 1
ATOM 671 C C . ALA A 1 85 ? 4.461 2.032 6.324 1.00 88.56 85 ALA A C 1
ATOM 673 O O . ALA A 1 85 ? 3.513 2.072 7.115 1.00 88.56 85 ALA A O 1
ATOM 674 N N . ARG A 1 86 ? 5.273 0.967 6.272 1.00 90.06 86 ARG A N 1
ATOM 675 C CA . ARG A 1 86 ? 5.132 -0.203 7.159 1.00 90.06 86 ARG A CA 1
ATOM 676 C C . ARG A 1 86 ? 5.333 0.167 8.621 1.00 90.06 86 ARG A C 1
ATOM 678 O O . ARG A 1 86 ? 4.532 -0.229 9.472 1.00 90.06 86 ARG A O 1
ATOM 685 N N . ARG A 1 87 ? 6.374 0.948 8.926 1.00 90.19 87 ARG A N 1
ATOM 686 C CA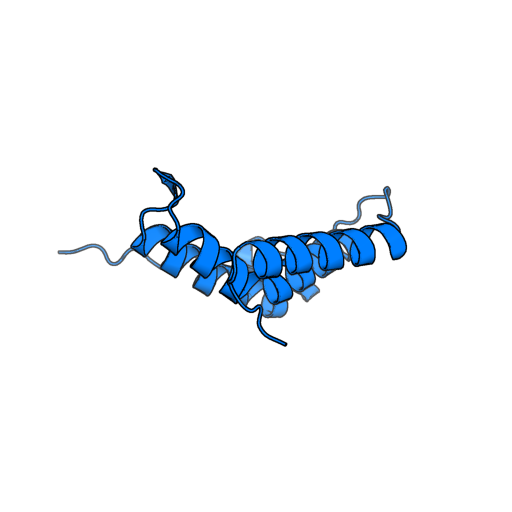 . ARG A 1 87 ? 6.668 1.404 10.290 1.00 90.19 87 ARG A CA 1
ATOM 687 C C . ARG A 1 87 ? 5.520 2.238 10.846 1.00 90.19 87 ARG A C 1
ATOM 689 O O . ARG A 1 87 ? 5.156 2.053 12.004 1.00 90.19 87 ARG A O 1
ATOM 696 N N . GLN A 1 88 ? 4.928 3.115 10.038 1.00 90.00 88 GLN A N 1
ATOM 697 C CA . GLN A 1 88 ? 3.769 3.907 10.444 1.00 90.00 88 GLN A CA 1
ATOM 698 C C . GLN A 1 88 ? 2.587 3.007 10.827 1.00 90.00 88 GLN A C 1
ATOM 700 O O . GLN A 1 88 ? 1.992 3.190 11.888 1.00 90.00 88 GLN A O 1
ATOM 705 N N . CYS A 1 89 ? 2.290 1.981 10.029 1.00 91.00 89 CYS A N 1
ATOM 706 C CA . CYS A 1 89 ? 1.234 1.020 10.350 1.00 91.00 89 CYS A CA 1
ATOM 707 C C . CYS A 1 89 ? 1.510 0.220 11.631 1.00 91.00 89 CYS A C 1
ATOM 709 O O . CYS A 1 89 ? 0.617 0.058 12.464 1.00 91.00 89 CYS A O 1
ATOM 711 N N . GLN A 1 90 ? 2.759 -0.200 11.849 1.00 89.06 90 GLN A N 1
ATOM 712 C CA . GLN A 1 90 ? 3.171 -0.864 13.089 1.00 89.06 90 GLN A CA 1
ATOM 713 C C . GLN A 1 90 ? 3.045 0.052 14.315 1.00 89.06 90 GLN A C 1
ATOM 715 O O . GLN A 1 90 ? 2.550 -0.386 15.352 1.00 89.06 90 GLN A O 1
ATOM 720 N N . GLN A 1 91 ? 3.447 1.322 14.203 1.00 89.00 91 GLN A N 1
ATOM 721 C CA . GLN A 1 91 ? 3.328 2.314 15.281 1.00 89.00 91 GLN A CA 1
ATOM 722 C C . GLN A 1 91 ? 1.871 2.595 15.662 1.00 89.00 91 GLN A C 1
ATOM 724 O O . GLN A 1 91 ? 1.585 2.866 16.826 1.00 89.00 91 GLN A O 1
ATOM 729 N N . LEU A 1 92 ? 0.953 2.489 14.700 1.00 85.75 92 LEU A N 1
ATOM 730 C CA . LEU A 1 92 ? -0.488 2.602 14.923 1.00 85.75 92 LEU A CA 1
ATOM 731 C C . LEU A 1 92 ? -1.135 1.297 15.430 1.00 85.75 92 LEU A C 1
ATOM 733 O O . LEU A 1 92 ? -2.324 1.279 15.732 1.00 85.75 92 LEU A O 1
ATOM 737 N N . GLY A 1 93 ? -0.375 0.203 15.546 1.00 87.00 93 GLY A N 1
ATOM 738 C CA . GLY A 1 93 ? -0.882 -1.091 16.012 1.00 87.00 93 GLY A CA 1
ATOM 739 C C . GLY A 1 93 ? -1.676 -1.876 14.962 1.00 87.00 93 GLY A C 1
ATOM 740 O O . GLY A 1 93 ? -2.395 -2.812 15.317 1.00 87.00 93 GLY A O 1
ATOM 741 N N . TYR A 1 94 ? -1.549 -1.532 13.676 1.00 83.25 94 TYR A N 1
ATOM 742 C CA . TYR A 1 94 ? -2.206 -2.241 12.579 1.00 83.25 94 TYR A CA 1
ATOM 743 C C . TYR A 1 94 ? -1.184 -3.099 11.822 1.00 83.25 94 TYR A C 1
ATOM 745 O O . TYR A 1 94 ? -0.375 -2.560 11.064 1.00 83.25 94 TYR A O 1
ATOM 753 N N . PRO A 1 95 ? -1.185 -4.430 12.004 1.00 66.00 95 PRO A 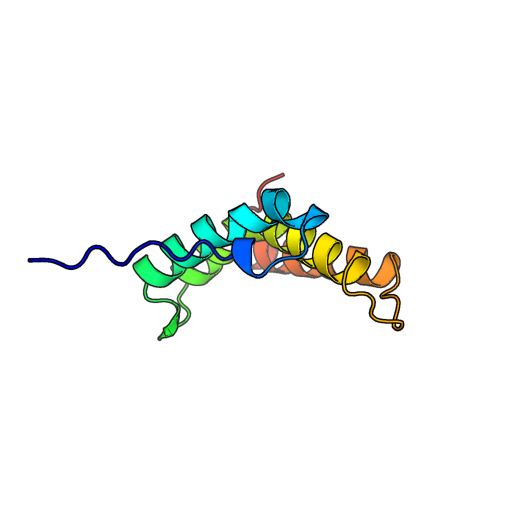N 1
ATOM 754 C CA . PRO A 1 95 ? -0.277 -5.301 11.268 1.00 66.00 95 PRO A CA 1
ATOM 755 C C . PRO A 1 95 ? -0.540 -5.201 9.760 1.00 66.00 95 PRO A C 1
ATOM 757 O O . PRO A 1 95 ? -1.693 -5.237 9.319 1.00 66.00 95 PRO A O 1
ATOM 760 N N . THR A 1 96 ? 0.535 -5.078 8.984 1.00 66.62 96 THR A N 1
ATOM 761 C CA . THR A 1 96 ? 0.487 -5.120 7.520 1.00 66.62 96 THR A CA 1
ATOM 762 C C . THR A 1 96 ? 0.440 -6.579 7.049 1.00 66.62 96 THR A C 1
ATOM 764 O O . THR A 1 96 ? 0.702 -7.501 7.831 1.00 66.62 96 THR A O 1
ATOM 767 N N . LYS A 1 97 ? 0.035 -6.829 5.800 1.00 58.16 97 LYS A N 1
ATOM 768 C CA . LYS A 1 97 ? 0.079 -8.187 5.243 1.00 58.16 97 LYS A CA 1
ATOM 769 C C . LYS A 1 97 ? 1.522 -8.498 4.844 1.00 58.16 97 LYS A C 1
ATOM 771 O O . LYS A 1 97 ? 1.993 -7.960 3.853 1.00 58.16 97 LYS A O 1
ATOM 776 N N . LEU A 1 98 ? 2.178 -9.361 5.620 1.00 45.06 98 LEU A N 1
ATOM 777 C CA . LEU A 1 98 ? 3.424 -10.030 5.226 1.00 45.06 98 LEU A CA 1
ATOM 778 C C . LEU A 1 98 ? 3.216 -10.906 3.987 1.00 45.06 98 LEU A C 1
ATOM 780 O O . LEU A 1 98 ? 2.176 -11.611 3.946 1.00 45.06 98 LEU A O 1
#

Radius of gyration: 14.97 Å; Cα contacts (8 Å, |Δi|>4): 89; chains: 1; bounding box: 51×23×35 Å

Secondary structure (DSSP, 8-state):
---------GGGGS-GGGHHHHTHHHHHHHHHHHTTTTT---HHHHHHHHHHHHHHHHHHHHHHHHS--SS---HHHHHHHHHHHHHHHHHTT-----

pLDDT: mean 80.15, std 13.95, range [31.81, 91.38]

Organism: Trichosporon asahii var. asahii (strain CBS 8904) (NCBI:txid1220162)

Sequence (98 aa):
MIMRRDTVDYAEFVPGPCKEICRVNNGLYTEWEAKNCNKEVTDDCNKTMCKYVDSQLECAECQMRNSGDENVVSEDDIDQSKDEARRQCQQLGYPTKL

Solvent-accessible surface area (backbone atoms only — not comparable to full-atom values): 5767 Å² total; per-residue (Å²): 133,81,76,74,76,74,77,70,63,61,26,73,82,40,61,80,94,33,22,76,56,27,43,57,52,37,59,49,51,53,54,36,56,76,68,46,34,88,80,50,83,44,74,70,39,52,44,52,49,21,57,42,42,60,55,49,48,54,25,49,50,43,44,63,78,63,62,79,58,87,77,71,77,49,70,67,58,53,52,50,52,50,50,51,55,52,48,53,24,52,75,72,71,29,73,59,69,127